Protein AF-A0A1R4GVX4-F1 (afdb_monomer_lite)

Radius of gyration: 13.79 Å; chains: 1; bounding box: 36×28×35 Å

InterPro domains:
  IPR003829 Pirin, N-terminal domain [PF02678] (1-68)
  IPR011051 RmlC-like cupin domain superfamily [SSF51182] (1-98)
  IPR012093 Pirin [PTHR43212] (2-101)
  IPR014710 RmlC-like jelly roll fold [G3DSA:2.60.120.10] (1-107)

Secondary structure (DSSP, 8-state):
-EEEEEEE-S-EEEEEEEESEEEEEETTS-EEEEETTEEEEEE-TT-EEEEEEE--SSS--EEEEEEE--SS-SPPPEEEEEE-GGG--TTS----EESSTTSSSEE--

Structure (mmCIF, N/CA/C/O backbone):
data_AF-A0A1R4GVX4-F1
#
_entry.id   AF-A0A1R4GVX4-F1
#
loop_
_atom_site.group_PDB
_atom_site.id
_atom_site.type_symbol
_atom_site.label_atom_id
_atom_site.label_alt_id
_atom_site.label_comp_id
_atom_site.label_asym_id
_atom_site.label_entity_id
_atom_site.label_seq_id
_atom_site.pdbx_PDB_ins_code
_atom_site.Cartn_x
_atom_site.Cartn_y
_atom_site.Cartn_z
_atom_site.occupancy
_atom_site.B_iso_or_equiv
_atom_site.auth_seq_id
_atom_site.auth_comp_id
_atom_site.auth_asym_id
_atom_site.auth_atom_id
_atom_site.pdbx_PDB_model_num
ATOM 1 N N . MET A 1 1 ? 12.310 11.549 -3.432 1.00 84.12 1 MET A N 1
ATOM 2 C CA . MET A 1 1 ? 11.102 12.388 -3.615 1.00 84.12 1 MET A CA 1
ATOM 3 C C . MET A 1 1 ? 9.876 11.525 -3.365 1.00 84.12 1 MET A C 1
ATOM 5 O O . MET A 1 1 ? 9.947 10.329 -3.633 1.00 84.12 1 MET A O 1
ATOM 9 N N . GLY A 1 2 ? 8.803 12.102 -2.831 1.00 93.69 2 GLY A N 1
ATOM 10 C CA . GLY A 1 2 ? 7.575 11.388 -2.484 1.00 93.69 2 GLY A CA 1
ATOM 11 C C . GLY A 1 2 ? 6.676 12.232 -1.588 1.00 93.69 2 GLY A C 1
ATOM 12 O O . GLY A 1 2 ? 6.882 13.442 -1.465 1.00 93.69 2 GLY A O 1
ATOM 13 N N . PHE A 1 3 ? 5.714 11.582 -0.951 1.00 96.69 3 PHE A N 1
ATOM 14 C CA . PHE A 1 3 ? 4.793 12.171 0.006 1.00 96.69 3 PHE A CA 1
ATOM 15 C C . PHE A 1 3 ? 5.352 11.983 1.419 1.00 96.69 3 PHE A C 1
ATOM 17 O O . PHE A 1 3 ? 5.559 10.861 1.888 1.00 96.69 3 PHE A O 1
ATOM 24 N N . GLY A 1 4 ? 5.640 13.098 2.097 1.00 97.81 4 GLY A N 1
ATOM 25 C CA . GLY A 1 4 ? 6.046 13.087 3.504 1.00 97.81 4 GLY A CA 1
ATOM 26 C C . GLY A 1 4 ? 4.942 12.546 4.416 1.00 97.81 4 GLY A C 1
ATOM 27 O O . GLY A 1 4 ? 3.837 12.261 3.963 1.00 97.81 4 GLY A O 1
ATOM 28 N N . THR A 1 5 ? 5.234 12.410 5.709 1.00 98.12 5 THR A N 1
ATOM 29 C CA . THR A 1 5 ? 4.256 11.886 6.670 1.00 98.12 5 THR A CA 1
ATOM 30 C C . THR A 1 5 ? 3.004 12.762 6.720 1.00 98.12 5 THR A C 1
ATOM 32 O O . THR A 1 5 ? 3.097 13.950 7.022 1.00 98.12 5 THR A O 1
ATOM 35 N N . HIS A 1 6 ? 1.842 12.172 6.442 1.00 98.44 6 HIS A N 1
ATOM 36 C CA . HIS A 1 6 ? 0.547 12.848 6.427 1.00 98.44 6 HIS A CA 1
ATOM 37 C C . HIS A 1 6 ? -0.566 11.931 6.972 1.00 98.44 6 HIS A C 1
ATOM 39 O O . HIS A 1 6 ? -0.453 10.709 6.844 1.00 98.44 6 HIS A O 1
ATOM 45 N N . PRO A 1 7 ? -1.605 12.487 7.627 1.00 98.31 7 PRO A N 1
ATOM 46 C CA . PRO A 1 7 ? -2.645 11.701 8.283 1.00 98.31 7 PRO A CA 1
ATOM 47 C C . PRO A 1 7 ? -3.820 11.358 7.361 1.00 98.31 7 PRO A C 1
ATOM 49 O O . PRO A 1 7 ? -4.178 12.140 6.483 1.00 98.31 7 PRO A O 1
ATOM 52 N N . HIS A 1 8 ? -4.481 10.244 7.669 1.00 98.38 8 HIS A N 1
ATOM 53 C CA . HIS A 1 8 ? -5.770 9.812 7.128 1.00 98.38 8 HIS A CA 1
ATOM 54 C C . HIS A 1 8 ? -6.662 9.268 8.246 1.00 98.38 8 HIS A C 1
ATOM 56 O O . HIS A 1 8 ? -6.177 8.870 9.307 1.00 98.38 8 HIS A O 1
ATOM 62 N N . ARG A 1 9 ? -7.974 9.244 8.009 1.00 98.31 9 ARG A N 1
ATOM 63 C CA . ARG A 1 9 ? -8.997 8.700 8.914 1.00 98.31 9 ARG A CA 1
ATOM 64 C C . ARG A 1 9 ? -10.162 8.188 8.072 1.00 98.31 9 ARG A C 1
ATOM 66 O O . ARG A 1 9 ? -10.503 8.843 7.092 1.00 98.31 9 ARG A O 1
ATOM 73 N N . ASP A 1 10 ? -10.748 7.057 8.464 1.00 98.31 10 ASP A N 1
ATOM 74 C CA . ASP A 1 10 ? -11.942 6.478 7.828 1.00 98.31 10 ASP A CA 1
ATOM 75 C C . ASP A 1 10 ? -11.851 6.419 6.287 1.00 98.31 10 ASP A C 1
ATOM 77 O O . ASP A 1 10 ? -12.770 6.811 5.569 1.00 98.31 10 ASP A O 1
ATOM 81 N N . MET A 1 11 ? -10.706 5.949 5.785 1.00 98.56 11 MET A N 1
ATOM 82 C CA . MET A 1 11 ? -10.393 5.823 4.361 1.00 98.56 11 MET A CA 1
ATOM 83 C C . MET A 1 11 ? -9.625 4.528 4.106 1.00 98.56 11 MET A C 1
ATOM 85 O O . MET A 1 11 ? -8.700 4.205 4.853 1.00 98.56 11 MET A O 1
ATOM 89 N N . GLU A 1 12 ? -9.971 3.820 3.036 1.00 98.62 12 GLU A N 1
ATOM 90 C CA . GLU A 1 12 ? -9.209 2.681 2.527 1.00 98.62 12 GLU A CA 1
ATOM 91 C C . GLU A 1 12 ? -8.286 3.184 1.416 1.00 98.62 12 GLU A C 1
ATOM 93 O O . GLU A 1 12 ? -8.753 3.668 0.381 1.00 98.62 12 GLU A O 1
ATOM 98 N N . ILE A 1 13 ? -6.976 3.108 1.637 1.00 98.50 13 ILE A N 1
ATOM 99 C CA . ILE A 1 13 ? -5.962 3.579 0.690 1.00 98.50 13 ILE A CA 1
ATOM 100 C C . ILE A 1 13 ? -5.297 2.367 0.061 1.00 98.50 13 ILE A C 1
ATOM 102 O O . ILE A 1 13 ? -4.656 1.573 0.747 1.00 98.50 13 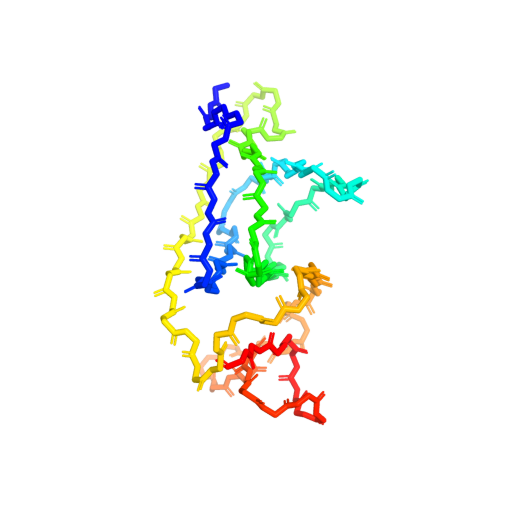ILE A O 1
ATOM 106 N N . ILE A 1 14 ? -5.467 2.236 -1.251 1.00 98.69 14 ILE A N 1
ATOM 107 C CA . ILE A 1 14 ? -4.958 1.125 -2.047 1.00 98.69 14 ILE A CA 1
ATOM 108 C C . ILE A 1 14 ? -3.841 1.633 -2.953 1.00 98.69 14 ILE A C 1
ATOM 110 O O . ILE A 1 14 ? -4.055 2.557 -3.742 1.00 98.69 14 ILE A O 1
ATOM 114 N N . SER A 1 15 ? -2.681 0.988 -2.885 1.00 98.44 15 SER A N 1
ATOM 115 C CA . SER A 1 15 ? -1.518 1.298 -3.716 1.00 98.44 15 SER A CA 1
ATOM 116 C C . SER A 1 15 ? -1.143 0.108 -4.596 1.00 98.44 15 SER A C 1
ATOM 118 O O . SER A 1 15 ? -0.943 -1.003 -4.103 1.00 98.44 15 SER A O 1
ATOM 120 N N . ILE A 1 16 ? -1.028 0.344 -5.907 1.00 97.88 16 ILE A N 1
ATOM 121 C CA . ILE A 1 16 ? -0.640 -0.671 -6.902 1.00 97.88 16 ILE A CA 1
ATOM 122 C C . ILE A 1 16 ? 0.477 -0.108 -7.790 1.00 97.88 16 ILE A C 1
ATOM 124 O O . ILE A 1 16 ? 0.199 0.638 -8.740 1.00 97.88 16 ILE A O 1
ATOM 128 N N . PRO A 1 17 ? 1.751 -0.424 -7.506 1.00 97.25 17 PRO A N 1
ATOM 129 C CA . PRO A 1 17 ? 2.861 -0.062 -8.374 1.00 97.25 17 PRO A CA 1
ATOM 130 C C . PRO A 1 17 ? 2.766 -0.729 -9.746 1.00 97.25 17 PRO A C 1
ATOM 132 O O . PRO A 1 17 ? 2.551 -1.929 -9.873 1.00 97.25 17 PRO A O 1
ATOM 135 N N . THR A 1 18 ? 2.964 0.067 -10.792 1.00 95.75 18 THR A N 1
ATOM 136 C CA . THR A 1 18 ? 3.065 -0.393 -12.185 1.00 95.75 18 THR A CA 1
ATOM 137 C C . THR A 1 18 ? 4.508 -0.367 -12.684 1.00 95.75 18 THR A C 1
ATOM 139 O O . THR A 1 18 ? 4.857 -1.100 -13.607 1.00 95.75 18 THR A O 1
ATOM 142 N N . ALA A 1 19 ? 5.376 0.435 -12.057 1.00 95.88 19 ALA A N 1
ATOM 143 C CA . ALA A 1 19 ? 6.816 0.431 -12.285 1.00 95.88 19 ALA A CA 1
ATOM 144 C C . ALA A 1 19 ? 7.575 0.947 -11.054 1.00 95.88 19 ALA A C 1
ATOM 146 O O . ALA A 1 19 ? 7.089 1.818 -10.331 1.00 95.88 19 ALA A O 1
ATOM 147 N N . GLY A 1 20 ? 8.802 0.464 -10.854 1.00 94.94 20 GLY A N 1
ATOM 148 C CA . GLY A 1 20 ? 9.632 0.855 -9.716 1.00 94.94 20 GLY A CA 1
ATOM 149 C C . GLY A 1 20 ? 9.142 0.258 -8.393 1.00 94.94 20 GLY A C 1
ATOM 150 O O . GLY A 1 20 ? 8.573 -0.830 -8.363 1.00 94.94 20 GLY A O 1
ATOM 151 N N . LYS A 1 21 ? 9.428 0.962 -7.297 1.00 97.44 21 LYS A N 1
ATOM 152 C CA . LYS A 1 21 ? 9.232 0.521 -5.912 1.00 97.44 21 LYS A CA 1
ATOM 153 C C . LYS A 1 21 ? 8.676 1.680 -5.098 1.00 97.44 21 LYS A C 1
ATOM 155 O O . LYS A 1 21 ? 9.236 2.778 -5.159 1.00 97.44 21 LYS A O 1
ATOM 160 N N . LEU A 1 22 ? 7.614 1.440 -4.341 1.00 98.38 22 LEU A N 1
ATOM 161 C CA . LEU A 1 22 ? 7.023 2.416 -3.431 1.00 98.38 22 LEU A CA 1
ATOM 162 C C . LEU A 1 22 ? 7.404 2.045 -1.998 1.00 98.38 22 LEU A C 1
ATOM 164 O O . LEU A 1 22 ? 7.071 0.962 -1.533 1.00 98.38 22 LEU A O 1
ATOM 168 N N . ALA A 1 23 ? 8.129 2.918 -1.308 1.00 98.19 23 ALA A N 1
ATOM 169 C CA . ALA A 1 23 ? 8.456 2.734 0.097 1.00 98.19 23 ALA A CA 1
ATOM 170 C C . ALA A 1 23 ? 7.347 3.324 0.969 1.00 98.19 23 ALA A C 1
ATOM 172 O O . ALA A 1 23 ? 7.067 4.516 0.868 1.00 98.19 23 ALA A O 1
ATOM 173 N N . HIS A 1 24 ? 6.766 2.500 1.834 1.00 98.25 24 HIS A N 1
ATOM 174 C CA . HIS A 1 24 ? 5.735 2.873 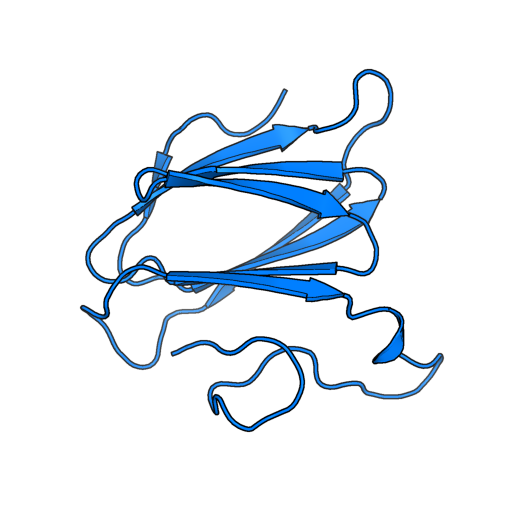2.798 1.00 98.25 24 HIS A CA 1
ATOM 175 C C . HIS A 1 24 ? 6.300 2.871 4.215 1.00 98.25 24 HIS A C 1
ATOM 177 O O . HIS A 1 24 ? 7.103 2.004 4.576 1.00 98.25 24 HIS A O 1
ATOM 183 N N . LYS A 1 25 ? 5.849 3.816 5.038 1.00 98.12 25 LYS A N 1
ATOM 184 C CA . LYS A 1 25 ? 6.049 3.802 6.489 1.00 98.12 25 LYS A CA 1
ATOM 185 C C . LYS A 1 25 ? 4.871 4.467 7.182 1.00 98.12 25 LYS A C 1
ATOM 187 O O . LYS A 1 25 ? 4.483 5.560 6.783 1.00 98.12 25 LYS A O 1
ATOM 192 N N . ASP A 1 26 ? 4.384 3.883 8.269 1.00 97.69 26 ASP A N 1
ATOM 193 C CA . ASP A 1 26 ? 3.281 4.444 9.048 1.00 97.69 26 ASP A CA 1
ATOM 194 C C . ASP A 1 26 ? 3.549 4.545 10.558 1.00 97.69 26 ASP A C 1
ATOM 196 O O . ASP A 1 26 ? 4.595 4.147 11.079 1.00 97.69 26 ASP A O 1
ATOM 200 N N . THR A 1 27 ? 2.598 5.161 11.263 1.00 96.50 27 THR A N 1
ATOM 201 C CA . THR A 1 27 ? 2.653 5.406 12.708 1.00 96.50 27 THR A CA 1
ATOM 202 C C . THR A 1 27 ? 2.323 4.194 13.571 1.00 96.50 27 THR A C 1
ATOM 204 O O . THR A 1 27 ? 2.576 4.256 14.771 1.00 96.50 27 THR A O 1
ATOM 207 N N . ILE A 1 28 ? 1.781 3.108 13.005 1.00 94.75 28 ILE A N 1
ATOM 208 C CA . ILE A 1 28 ? 1.534 1.861 13.755 1.00 94.75 28 ILE A CA 1
ATOM 209 C C . ILE A 1 28 ? 2.743 0.913 13.713 1.00 94.75 28 ILE A C 1
ATOM 211 O O . ILE A 1 28 ? 2.710 -0.165 14.299 1.00 94.75 28 ILE A O 1
ATOM 215 N N . GLY A 1 29 ? 3.836 1.343 13.074 1.00 94.75 29 GLY A N 1
ATOM 216 C CA . GLY A 1 29 ? 5.117 0.642 13.054 1.00 94.75 29 GLY A CA 1
ATOM 217 C C . GLY A 1 29 ? 5.353 -0.182 11.791 1.00 94.75 29 GLY A C 1
ATOM 218 O O . GLY A 1 29 ? 6.402 -0.820 11.686 1.00 94.75 29 GLY A O 1
ATOM 219 N N . THR A 1 30 ? 4.439 -0.150 10.820 1.00 96.19 30 THR A N 1
ATOM 220 C CA . THR A 1 30 ? 4.640 -0.844 9.550 1.00 96.19 30 THR A CA 1
ATOM 221 C C . THR A 1 30 ? 5.571 -0.035 8.662 1.00 96.19 30 THR A C 1
ATOM 223 O O . THR A 1 30 ? 5.467 1.186 8.529 1.00 96.19 30 THR A O 1
ATOM 226 N N . SER A 1 31 ? 6.496 -0.733 8.017 1.00 95.94 31 SER A N 1
ATOM 227 C CA . SER A 1 31 ? 7.278 -0.185 6.918 1.00 95.94 31 SER A CA 1
ATOM 228 C C . SER A 1 31 ? 7.577 -1.287 5.922 1.00 95.94 31 SER A C 1
ATOM 230 O O . SER A 1 31 ? 7.750 -2.443 6.306 1.00 95.94 31 SER A O 1
ATOM 232 N N . GLY A 1 32 ? 7.609 -0.938 4.644 1.00 94.75 32 GLY A N 1
ATOM 233 C CA . GLY A 1 32 ? 7.739 -1.924 3.588 1.00 94.75 32 GLY A CA 1
ATOM 234 C C . GLY A 1 32 ? 8.040 -1.292 2.246 1.00 94.75 32 GLY A C 1
ATOM 235 O O . GLY A 1 32 ? 7.913 -0.083 2.058 1.00 94.75 32 GLY A O 1
ATOM 236 N N . ILE A 1 33 ? 8.455 -2.137 1.312 1.00 98.00 33 ILE A N 1
ATOM 237 C CA . ILE A 1 33 ? 8.561 -1.787 -0.096 1.00 98.00 33 ILE A CA 1
ATOM 238 C C . ILE A 1 33 ? 7.456 -2.535 -0.828 1.00 98.00 33 ILE A C 1
ATOM 240 O O . ILE A 1 33 ? 7.337 -3.746 -0.666 1.00 98.00 33 ILE A O 1
ATOM 244 N N . ILE A 1 34 ? 6.674 -1.808 -1.616 1.00 97.88 34 ILE A N 1
ATOM 245 C CA . ILE A 1 34 ? 5.631 -2.342 -2.485 1.00 97.88 34 ILE A CA 1
ATOM 246 C C . ILE A 1 34 ? 6.194 -2.316 -3.905 1.00 97.88 34 ILE A C 1
ATOM 248 O O . ILE A 1 34 ? 6.584 -1.255 -4.412 1.00 97.88 34 ILE A O 1
ATOM 252 N N . GLU A 1 35 ? 6.289 -3.482 -4.530 1.00 96.75 35 GLU A N 1
ATOM 253 C CA . GLU A 1 35 ? 6.869 -3.643 -5.865 1.00 96.75 35 GLU A CA 1
ATOM 254 C C . GLU A 1 35 ? 5.794 -3.839 -6.944 1.00 96.75 35 GLU A C 1
ATOM 256 O O . GLU A 1 35 ? 4.614 -4.051 -6.664 1.00 96.75 35 GLU A O 1
ATOM 261 N N . SER A 1 36 ? 6.191 -3.736 -8.216 1.00 95.38 36 SER A N 1
ATOM 262 C CA . SER A 1 36 ? 5.281 -4.047 -9.325 1.00 95.38 36 SER A CA 1
ATOM 263 C C . SER A 1 36 ? 4.844 -5.513 -9.265 1.00 95.38 36 SER A C 1
ATOM 265 O O . SER A 1 36 ? 5.666 -6.403 -9.044 1.00 95.38 36 SER A O 1
ATOM 267 N N . GLY A 1 37 ? 3.548 -5.762 -9.459 1.00 95.56 37 GLY A N 1
ATOM 268 C CA . GLY A 1 37 ? 2.940 -7.078 -9.239 1.00 95.56 37 GLY A CA 1
ATOM 269 C C . GLY A 1 37 ? 2.473 -7.315 -7.801 1.00 95.56 37 GLY A C 1
ATOM 270 O O . GLY A 1 37 ? 2.035 -8.422 -7.485 1.00 95.56 37 GLY A O 1
ATOM 271 N N . GLU A 1 38 ? 2.526 -6.293 -6.946 1.00 97.75 38 GLU A N 1
ATOM 272 C CA . GLU A 1 38 ? 1.966 -6.302 -5.597 1.00 97.75 38 GLU A CA 1
ATOM 273 C C . GLU A 1 38 ? 0.816 -5.300 -5.453 1.00 97.75 38 GLU A C 1
ATOM 275 O O . GLU A 1 38 ? 0.694 -4.330 -6.204 1.00 97.75 38 GLU A O 1
ATOM 280 N N . ILE A 1 39 ? -0.028 -5.552 -4.458 1.00 98.12 39 ILE A N 1
ATOM 281 C CA . ILE A 1 39 ? -1.043 -4.629 -3.960 1.00 98.12 39 ILE A CA 1
ATOM 282 C C . ILE A 1 39 ? -0.781 -4.367 -2.485 1.00 98.12 39 ILE A C 1
ATOM 284 O O . ILE A 1 39 ? -0.402 -5.272 -1.736 1.00 98.12 39 ILE A O 1
ATOM 288 N N . GLN A 1 40 ? -1.031 -3.135 -2.068 1.00 98.19 40 GLN A N 1
ATOM 289 C CA . GLN A 1 40 ? -1.056 -2.740 -0.673 1.00 98.19 40 GLN A CA 1
ATOM 290 C C . GLN A 1 40 ? -2.386 -2.063 -0.354 1.00 98.19 40 GLN A C 1
ATOM 292 O O . GLN A 1 40 ? -2.899 -1.290 -1.160 1.00 98.19 40 GLN A O 1
ATOM 297 N N . VAL A 1 41 ? -2.929 -2.361 0.824 1.00 98.12 41 VAL A N 1
ATOM 298 C CA . VAL A 1 41 ? -4.089 -1.694 1.416 1.00 98.12 41 VAL A CA 1
ATOM 299 C C . VAL A 1 41 ? -3.725 -1.193 2.803 1.00 98.12 41 VAL A C 1
ATOM 301 O O . VAL A 1 41 ? -3.102 -1.905 3.594 1.00 98.12 41 VAL A O 1
ATOM 304 N N . MET A 1 42 ? -4.131 0.036 3.097 1.00 98.12 42 MET A N 1
ATOM 305 C CA . MET A 1 42 ? -4.12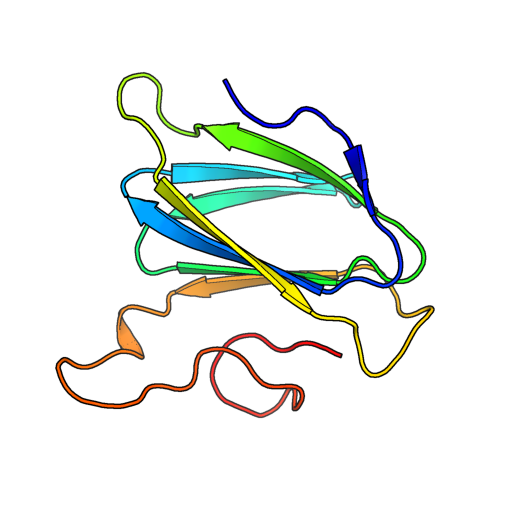5 0.617 4.431 1.00 98.12 42 MET A CA 1
ATOM 306 C C . MET A 1 42 ? -5.542 1.082 4.759 1.00 98.12 42 MET A C 1
ATOM 308 O O . MET A 1 42 ? -6.046 2.011 4.129 1.00 98.12 42 MET A O 1
ATOM 312 N N . SER A 1 43 ? -6.167 0.466 5.761 1.00 98.25 43 SER A N 1
ATOM 313 C CA . SER A 1 43 ? -7.402 0.990 6.349 1.00 98.25 43 SER A CA 1
ATOM 314 C C . SER A 1 43 ? -7.020 2.015 7.400 1.00 98.25 43 SER A C 1
ATOM 316 O O . SER A 1 43 ? -6.390 1.671 8.401 1.00 98.25 43 SER A O 1
ATOM 318 N N . ALA A 1 44 ? -7.388 3.275 7.186 1.00 98.44 44 ALA A N 1
ATOM 319 C CA . ALA A 1 44 ? -7.013 4.351 8.093 1.00 98.44 44 ALA A CA 1
ATOM 320 C C . ALA A 1 44 ? -7.777 4.312 9.422 1.00 98.44 44 ALA A C 1
ATOM 322 O O . ALA A 1 44 ? -7.239 4.750 10.437 1.00 98.44 44 ALA A O 1
ATOM 323 N N . GLY A 1 45 ? -9.011 3.794 9.420 1.00 98.31 45 GLY A N 1
ATOM 324 C CA . GLY A 1 45 ? -9.801 3.573 10.630 1.00 98.31 45 GLY A CA 1
ATOM 325 C C . GLY A 1 45 ? -9.875 4.795 11.552 1.00 98.31 45 GLY A C 1
ATOM 326 O O . GLY A 1 45 ? -10.064 5.925 11.093 1.00 98.31 45 GLY A O 1
ATOM 327 N N . THR A 1 46 ? -9.653 4.580 12.851 1.00 98.19 46 THR A N 1
ATOM 328 C CA . THR A 1 46 ? -9.606 5.636 13.883 1.00 98.19 46 THR A CA 1
ATOM 329 C C . THR A 1 46 ? -8.510 6.690 13.672 1.00 98.19 46 THR A C 1
ATOM 331 O O . THR A 1 46 ? -8.554 7.745 14.316 1.00 98.19 46 THR A O 1
ATOM 334 N N . GLY A 1 47 ? -7.570 6.454 12.756 1.00 98.06 47 GLY A N 1
ATOM 335 C CA . GLY A 1 47 ? -6.564 7.403 12.303 1.00 98.06 47 GLY A CA 1
ATOM 336 C C . GLY A 1 47 ? -5.181 6.769 12.169 1.00 98.06 47 GLY A C 1
ATOM 337 O O . GLY A 1 47 ? -4.711 6.079 13.070 1.00 98.06 47 GLY A O 1
ATOM 338 N N . ILE A 1 48 ? -4.491 7.073 11.073 1.00 98.00 48 ILE A N 1
ATOM 339 C CA . ILE A 1 48 ? -3.103 6.666 10.827 1.00 98.00 48 ILE A CA 1
ATOM 340 C C . ILE A 1 48 ? -2.378 7.775 10.070 1.00 98.00 48 ILE A C 1
ATOM 342 O O . ILE A 1 48 ? -2.987 8.460 9.250 1.00 98.00 48 ILE A O 1
ATOM 346 N N . ALA A 1 49 ? -1.087 7.975 10.331 1.00 98.31 49 ALA A N 1
ATOM 347 C CA . ALA A 1 49 ? -0.256 8.807 9.471 1.00 98.31 49 ALA A CA 1
ATOM 348 C C . ALA A 1 49 ? 0.807 7.962 8.784 1.00 98.31 49 ALA A C 1
ATOM 350 O O . ALA A 1 49 ? 1.361 7.038 9.380 1.00 98.31 49 ALA A O 1
ATOM 351 N N . HIS A 1 50 ? 1.090 8.291 7.528 1.00 98.50 50 HIS A N 1
ATOM 352 C CA . HIS A 1 50 ? 2.007 7.518 6.701 1.00 98.50 50 HIS A CA 1
ATOM 353 C C . HIS A 1 50 ? 2.788 8.383 5.722 1.00 98.50 50 HIS A C 1
ATOM 355 O O . HIS A 1 50 ? 2.414 9.525 5.452 1.00 98.50 50 HIS A O 1
ATOM 361 N N . SER A 1 51 ? 3.903 7.856 5.233 1.00 98.25 51 SER A N 1
ATOM 362 C CA . SER A 1 51 ? 4.699 8.438 4.159 1.00 98.25 51 SER A CA 1
ATOM 363 C C . SER A 1 51 ? 4.925 7.423 3.050 1.00 98.25 51 SER A C 1
ATOM 365 O O . SER A 1 51 ? 5.089 6.228 3.293 1.00 98.25 51 SER A O 1
ATOM 367 N N . GLU A 1 52 ? 4.982 7.936 1.826 1.00 98.19 52 GLU A N 1
ATOM 368 C CA . GLU A 1 52 ? 5.104 7.148 0.606 1.00 98.19 52 GLU A CA 1
ATOM 369 C C . GLU A 1 52 ? 6.212 7.760 -0.243 1.00 98.19 52 GLU A C 1
ATOM 371 O O . GLU A 1 52 ? 6.082 8.850 -0.803 1.00 98.19 52 GLU A O 1
ATOM 376 N N . MET A 1 53 ? 7.348 7.082 -0.313 1.00 98.19 53 MET A N 1
ATOM 377 C CA . MET A 1 53 ? 8.547 7.587 -0.971 1.00 98.19 53 MET A CA 1
ATOM 378 C C . MET A 1 53 ? 8.908 6.727 -2.172 1.00 98.19 53 MET A C 1
ATOM 380 O O . MET A 1 53 ? 8.629 5.530 -2.202 1.00 98.19 53 MET A O 1
ATOM 384 N N . ASN A 1 54 ? 9.591 7.307 -3.160 1.00 97.81 54 ASN A N 1
ATOM 385 C CA . ASN A 1 54 ? 10.248 6.476 -4.164 1.00 97.81 54 ASN A CA 1
ATOM 386 C C . ASN A 1 54 ? 11.293 5.581 -3.474 1.00 97.81 54 ASN A C 1
ATOM 388 O O . ASN A 1 54 ? 12.225 6.091 -2.852 1.00 97.81 54 ASN A O 1
ATOM 392 N N . GLY A 1 55 ? 11.116 4.263 -3.584 1.00 96.75 55 GLY A N 1
ATOM 393 C CA . GLY A 1 55 ? 11.996 3.254 -2.998 1.00 96.75 55 GLY A CA 1
ATOM 394 C C . GLY A 1 55 ? 13.225 2.920 -3.847 1.00 96.75 55 GLY A C 1
ATOM 395 O O . GLY A 1 55 ? 14.051 2.122 -3.415 1.00 96.75 55 GLY A O 1
ATOM 396 N N . ASN A 1 56 ? 13.364 3.498 -5.046 1.00 95.50 56 ASN A N 1
ATOM 397 C CA . ASN A 1 56 ? 14.573 3.368 -5.866 1.00 95.50 56 ASN A CA 1
ATOM 398 C C . ASN A 1 56 ? 15.424 4.638 -5.795 1.00 95.50 56 ASN A C 1
ATOM 400 O O . ASN A 1 56 ? 14.891 5.746 -5.722 1.00 95.50 56 ASN A O 1
ATOM 404 N N . ALA A 1 57 ? 16.742 4.466 -5.911 1.00 92.69 57 ALA A N 1
ATOM 405 C CA . ALA A 1 57 ? 17.682 5.577 -6.046 1.00 92.69 57 ALA A CA 1
ATOM 406 C C . ALA A 1 57 ? 17.563 6.263 -7.419 1.00 92.69 57 ALA A C 1
ATOM 408 O O . ALA A 1 57 ? 17.491 7.488 -7.487 1.00 92.69 57 ALA A O 1
ATOM 409 N N . ASP A 1 58 ? 17.463 5.467 -8.490 1.00 93.19 58 ASP A N 1
ATOM 410 C CA . ASP A 1 58 ? 17.716 5.962 -9.853 1.00 93.19 58 ASP A CA 1
ATOM 411 C C . ASP A 1 58 ? 16.515 5.843 -10.804 1.00 93.19 58 ASP A C 1
ATOM 413 O O . ASP A 1 58 ? 16.528 6.395 -11.903 1.00 93.19 58 ASP A O 1
ATOM 417 N N . VAL A 1 59 ? 15.457 5.128 -10.403 1.00 94.56 59 VAL A N 1
ATOM 418 C CA . VAL A 1 59 ? 14.289 4.860 -11.259 1.00 94.56 59 VAL A CA 1
ATOM 419 C C . VAL A 1 59 ? 13.028 5.475 -10.648 1.00 94.56 59 VAL A C 1
ATOM 421 O O . VAL A 1 59 ? 12.758 5.261 -9.466 1.00 94.56 59 VAL A O 1
ATOM 424 N N . PRO A 1 60 ? 12.213 6.228 -11.410 1.00 95.94 60 PRO A N 1
ATOM 425 C CA . PRO A 1 60 ? 10.933 6.725 -10.916 1.00 95.94 60 PRO A CA 1
ATOM 426 C C . PRO A 1 60 ? 9.956 5.591 -10.588 1.00 95.94 60 PRO A C 1
ATOM 428 O O . PRO A 1 60 ? 9.795 4.655 -11.373 1.00 95.94 60 PRO A O 1
ATOM 431 N N . VAL A 1 61 ? 9.246 5.715 -9.467 1.00 97.06 61 VAL A N 1
ATOM 432 C CA . VAL A 1 61 ? 8.067 4.887 -9.188 1.00 97.06 61 VAL A CA 1
ATOM 433 C C . VAL A 1 61 ? 6.859 5.404 -9.976 1.00 97.06 61 VAL A C 1
ATOM 435 O O . VAL A 1 61 ? 6.658 6.612 -10.105 1.00 97.06 61 VAL A O 1
ATOM 438 N N . LYS A 1 62 ? 6.049 4.486 -10.503 1.00 97.62 62 LYS A N 1
ATOM 439 C CA . LYS A 1 62 ? 4.724 4.751 -11.077 1.00 97.62 62 LYS A CA 1
ATOM 440 C C . LYS A 1 62 ? 3.741 3.800 -10.422 1.00 97.62 62 LYS A C 1
ATOM 442 O O . LYS A 1 62 ? 4.023 2.609 -10.325 1.00 97.62 62 LYS A O 1
ATOM 447 N N . PHE A 1 63 ? 2.607 4.309 -9.972 1.00 97.69 63 PHE A N 1
ATOM 448 C CA . PHE A 1 63 ? 1.633 3.516 -9.236 1.00 97.69 63 PHE A CA 1
ATOM 449 C C . PHE A 1 63 ? 0.247 4.146 -9.327 1.00 97.69 63 PHE A C 1
ATOM 451 O O . PHE A 1 63 ? 0.118 5.339 -9.605 1.00 97.69 63 PHE A O 1
ATOM 458 N N . PHE A 1 64 ? -0.777 3.333 -9.100 1.00 98.06 64 PHE A N 1
ATOM 459 C CA . PHE A 1 64 ? -2.116 3.819 -8.801 1.00 98.06 64 PHE A CA 1
ATOM 460 C C . PHE A 1 64 ? -2.250 4.005 -7.297 1.00 98.06 64 PHE A C 1
ATOM 462 O O . PHE A 1 64 ? -1.868 3.113 -6.541 1.00 98.06 64 PHE A O 1
ATOM 469 N N . GLN A 1 65 ? -2.820 5.138 -6.893 1.00 98.12 65 GLN A N 1
ATOM 470 C CA . GLN A 1 65 ? -3.320 5.355 -5.544 1.00 98.12 65 GLN A CA 1
ATOM 471 C C . GLN A 1 65 ? -4.834 5.531 -5.643 1.00 98.12 65 GLN A C 1
ATOM 473 O O . GLN A 1 65 ? -5.314 6.427 -6.338 1.00 98.12 65 GLN A O 1
ATOM 478 N N . ILE A 1 66 ? -5.578 4.627 -5.014 1.00 98.56 66 ILE A N 1
ATOM 479 C CA . ILE A 1 66 ? -7.036 4.543 -5.108 1.00 98.56 66 ILE A CA 1
ATOM 480 C C . ILE A 1 66 ? -7.589 4.668 -3.698 1.00 98.56 66 ILE A C 1
ATOM 482 O O . ILE A 1 66 ? -7.140 3.974 -2.788 1.00 98.56 66 ILE A O 1
ATOM 486 N N . TRP A 1 67 ? -8.538 5.578 -3.516 1.00 98.38 67 TRP A N 1
ATOM 487 C CA . TRP A 1 67 ? -9.170 5.834 -2.229 1.00 98.38 67 TRP A CA 1
ATOM 488 C C . TRP A 1 67 ? -10.615 5.364 -2.280 1.00 98.38 67 TRP A C 1
ATOM 490 O O . TRP A 1 67 ? -11.360 5.732 -3.193 1.00 98.38 67 TRP A O 1
ATOM 500 N N . VAL A 1 68 ? -11.002 4.552 -1.303 1.00 98.38 68 VAL A N 1
ATOM 501 C CA . VAL A 1 68 ? -12.356 4.017 -1.182 1.00 98.38 68 VAL A CA 1
ATOM 502 C C . VAL A 1 68 ? -12.909 4.401 0.185 1.00 98.38 68 VAL A C 1
ATOM 504 O O . VAL A 1 68 ? -12.269 4.185 1.213 1.00 98.38 68 VAL A O 1
ATOM 507 N N . MET A 1 69 ? -14.107 4.989 0.196 1.00 98.12 69 MET A N 1
ATOM 508 C CA . MET A 1 69 ? -14.829 5.233 1.444 1.00 98.12 69 MET A CA 1
ATOM 509 C C . MET A 1 69 ? -15.260 3.885 2.032 1.00 98.12 69 MET A C 1
ATOM 511 O O . MET A 1 69 ? -15.961 3.148 1.331 1.00 98.12 69 MET A O 1
ATOM 515 N N . PRO A 1 70 ? -14.875 3.557 3.278 1.00 97.62 70 PRO A N 1
ATOM 516 C CA . PRO A 1 70 ? -15.193 2.263 3.848 1.00 97.62 70 PRO A CA 1
ATOM 517 C C . PRO A 1 70 ? -16.683 2.144 4.170 1.00 97.62 70 PRO A C 1
ATOM 519 O O . PRO A 1 70 ? -17.335 3.127 4.537 1.00 97.62 70 PRO A O 1
ATOM 522 N N . ASN A 1 71 ? -17.222 0.926 4.121 1.00 97.19 71 ASN A N 1
ATOM 523 C CA . ASN A 1 71 ? -18.591 0.656 4.576 1.00 97.19 71 ASN A CA 1
ATOM 524 C C . ASN A 1 71 ? -18.736 0.708 6.109 1.00 97.19 71 ASN A C 1
ATOM 526 O O . ASN A 1 71 ? -19.855 0.718 6.629 1.00 97.19 71 ASN A O 1
ATOM 530 N N . LYS A 1 72 ? -17.611 0.751 6.832 1.00 97.62 72 LYS A N 1
ATOM 531 C CA . LYS A 1 72 ? -17.543 0.804 8.288 1.00 97.62 72 LYS A CA 1
ATOM 532 C C . LYS A 1 72 ? -16.460 1.782 8.734 1.00 97.62 72 LYS A C 1
ATOM 534 O O . LYS A 1 72 ? -15.293 1.634 8.394 1.00 97.62 72 LYS A O 1
ATOM 539 N N . GLN A 1 73 ? -16.857 2.752 9.548 1.00 98.00 73 GLN A N 1
ATOM 540 C CA . GLN A 1 73 ? -15.965 3.755 10.134 1.00 98.00 73 GLN A CA 1
ATOM 541 C C . GLN A 1 73 ? -15.533 3.366 11.553 1.00 98.00 73 GLN A C 1
ATOM 543 O O . GLN A 1 73 ? -16.146 2.504 12.190 1.00 98.00 73 GLN A O 1
ATOM 548 N N . GLY A 1 74 ? -14.483 4.016 12.056 1.00 98.06 74 GLY A N 1
ATOM 549 C CA . GLY A 1 74 ? -13.973 3.832 13.415 1.00 98.06 74 GLY A CA 1
ATOM 550 C C . GLY A 1 74 ? -13.373 2.448 13.670 1.00 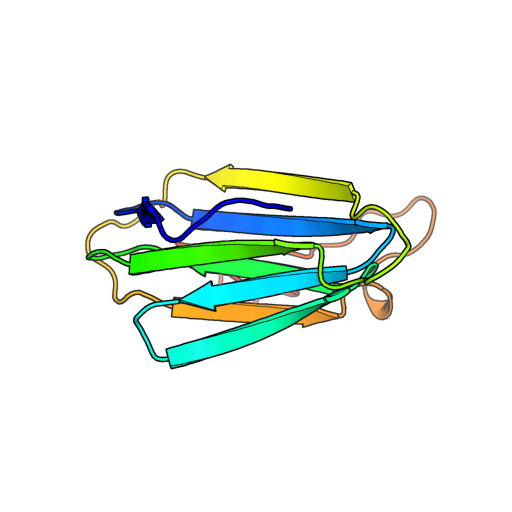98.06 74 GLY A C 1
ATOM 551 O O . GLY A 1 74 ? -13.325 2.005 14.815 1.00 98.06 74 GLY A O 1
ATOM 552 N N . VAL A 1 75 ? -12.960 1.748 12.613 1.00 97.69 75 VAL A N 1
ATOM 553 C CA . VAL A 1 75 ? -12.256 0.463 12.707 1.00 97.69 75 VAL A CA 1
ATOM 554 C C . VAL A 1 75 ? -10.814 0.659 13.175 1.00 97.69 75 VAL A C 1
ATOM 556 O O . VAL A 1 75 ? -10.267 1.759 13.086 1.00 97.69 75 VAL A O 1
ATOM 559 N N . GLU A 1 76 ? -10.186 -0.404 13.668 1.00 98.00 76 GLU A N 1
ATOM 560 C CA . GLU A 1 76 ? -8.758 -0.376 13.991 1.00 98.00 76 GLU A CA 1
ATOM 561 C C . GLU A 1 76 ? -7.930 -0.153 12.713 1.00 98.00 76 GLU A C 1
ATOM 563 O O . GLU A 1 76 ? -8.183 -0.830 11.708 1.00 98.00 76 GLU A O 1
ATOM 568 N N . PRO A 1 77 ? -6.953 0.775 12.715 1.00 98.31 77 PRO A N 1
ATOM 569 C CA . PRO A 1 77 ? -6.070 0.963 11.578 1.00 98.31 77 PRO A CA 1
ATOM 570 C C . PRO A 1 77 ? -5.315 -0.326 11.261 1.00 98.31 77 PRO A C 1
ATOM 572 O O . PRO A 1 77 ? -4.797 -0.995 12.158 1.00 98.3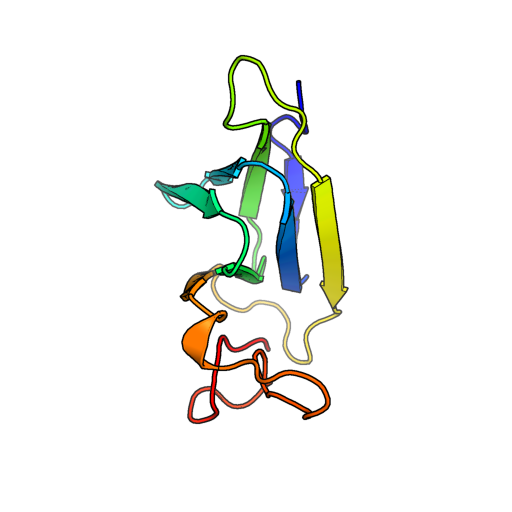1 77 PRO A O 1
ATOM 575 N N . ARG A 1 78 ? -5.220 -0.672 9.978 1.00 96.69 78 ARG A N 1
ATOM 576 C CA . ARG A 1 78 ? -4.525 -1.890 9.550 1.00 96.69 78 ARG A CA 1
ATOM 577 C C . ARG A 1 78 ? -3.816 -1.718 8.221 1.00 96.69 78 ARG A C 1
ATOM 579 O O . ARG A 1 78 ? -4.158 -0.855 7.416 1.00 96.69 78 ARG A O 1
ATOM 586 N N . TYR A 1 79 ? -2.869 -2.616 7.991 1.00 97.62 79 TYR A N 1
ATOM 587 C CA . TYR A 1 79 ? -2.086 -2.721 6.772 1.00 97.62 79 TYR A CA 1
ATOM 588 C C . TYR A 1 79 ? -2.132 -4.154 6.243 1.00 97.62 79 TYR A C 1
ATOM 590 O O . TYR A 1 79 ? -2.056 -5.111 7.016 1.00 97.62 79 TYR A O 1
ATOM 598 N N . GLN A 1 80 ? -2.206 -4.307 4.925 1.00 96.75 80 GLN A N 1
ATOM 599 C CA . GLN A 1 80 ? -2.032 -5.586 4.250 1.00 96.75 80 GLN A CA 1
ATOM 600 C C . GLN A 1 80 ? -1.299 -5.380 2.922 1.00 96.75 80 GLN A C 1
ATOM 602 O O . GLN A 1 80 ? -1.557 -4.414 2.209 1.00 96.75 80 GLN A O 1
ATOM 607 N N . GLN A 1 81 ? -0.409 -6.307 2.575 1.00 97.25 81 GLN A N 1
ATOM 608 C CA . GLN A 1 81 ? 0.303 -6.329 1.298 1.00 97.25 81 GLN A CA 1
ATOM 609 C C . GLN A 1 81 ? 0.346 -7.758 0.765 1.00 97.25 81 GLN A C 1
ATOM 611 O O . GLN A 1 81 ? 0.539 -8.700 1.535 1.00 97.25 81 GLN A O 1
ATOM 616 N N . LEU A 1 82 ? 0.163 -7.920 -0.544 1.00 96.56 82 LEU A N 1
ATOM 617 C CA . LEU A 1 82 ? 0.147 -9.225 -1.199 1.00 96.56 82 LEU A CA 1
ATOM 618 C C . LEU A 1 82 ? 0.748 -9.147 -2.606 1.00 96.56 82 LEU A C 1
ATOM 620 O O . LEU A 1 82 ? 0.582 -8.150 -3.309 1.00 96.56 82 LEU A O 1
ATOM 624 N N . LYS A 1 83 ? 1.385 -10.236 -3.046 1.00 96.19 83 LYS A N 1
ATOM 625 C CA . LYS A 1 83 ? 1.725 -10.454 -4.457 1.00 96.19 83 LYS A CA 1
ATOM 626 C C . LYS A 1 83 ? 0.481 -10.871 -5.233 1.00 96.19 83 LYS A C 1
ATOM 628 O O . LYS A 1 83 ? -0.142 -11.874 -4.907 1.00 96.19 83 LYS A O 1
ATOM 633 N N . ILE A 1 84 ? 0.155 -10.118 -6.276 1.00 94.75 84 ILE A N 1
ATOM 634 C CA . ILE A 1 84 ? -1.004 -10.357 -7.147 1.00 94.75 84 ILE A CA 1
ATOM 635 C C . ILE A 1 84 ? -0.605 -10.836 -8.542 1.00 94.75 84 ILE A C 1
ATOM 637 O O . ILE A 1 84 ? -1.472 -11.230 -9.313 1.00 94.75 84 ILE A O 1
ATOM 641 N N . ALA A 1 85 ? 0.690 -10.836 -8.875 1.00 91.50 85 ALA A N 1
ATOM 642 C CA . ALA A 1 85 ? 1.177 -11.285 -10.179 1.00 91.50 85 ALA A CA 1
ATOM 643 C C . ALA A 1 85 ? 0.689 -12.703 -10.536 1.00 91.50 85 ALA A C 1
ATOM 645 O O . ALA A 1 85 ? 0.248 -12.927 -11.658 1.00 91.50 85 ALA A O 1
ATOM 646 N N . ASP A 1 86 ? 0.673 -13.622 -9.565 1.00 87.94 86 ASP A N 1
ATOM 647 C CA . ASP A 1 86 ? 0.220 -15.007 -9.770 1.00 87.94 86 ASP A CA 1
ATOM 648 C C . ASP A 1 86 ? -1.315 -15.138 -9.855 1.00 87.94 86 ASP A C 1
ATOM 650 O O . ASP A 1 86 ? -1.840 -16.169 -10.275 1.00 87.94 86 ASP A O 1
ATOM 654 N N . MET A 1 87 ? -2.048 -14.089 -9.467 1.00 89.94 87 MET A N 1
ATOM 655 C CA . MET A 1 87 ? -3.513 -14.032 -9.490 1.00 89.94 87 MET A CA 1
ATOM 656 C C . MET A 1 87 ? -4.061 -13.446 -10.798 1.00 89.94 87 MET A C 1
ATOM 658 O O . MET A 1 87 ? -5.259 -13.544 -11.064 1.00 89.94 87 MET A O 1
ATOM 662 N N . LEU A 1 88 ? -3.205 -12.814 -11.606 1.00 91.19 88 LEU A N 1
ATOM 663 C CA . LEU A 1 88 ? -3.594 -12.081 -12.804 1.00 91.19 88 LEU A CA 1
ATOM 664 C C . LEU A 1 88 ? -3.125 -12.812 -14.061 1.00 91.19 88 LEU A C 1
ATOM 666 O O . LEU A 1 88 ? -1.932 -13.010 -14.282 1.00 91.19 88 LEU A O 1
ATOM 670 N N . LYS A 1 89 ? -4.078 -13.171 -14.924 1.00 92.69 89 LYS A N 1
ATOM 671 C CA . LYS A 1 89 ? -3.804 -13.783 -16.227 1.00 92.69 89 LYS A CA 1
ATOM 672 C C . LYS A 1 89 ? -4.135 -12.809 -17.358 1.00 92.69 89 LYS A C 1
ATOM 674 O O . LYS A 1 89 ? -5.116 -12.069 -17.255 1.00 92.69 89 LYS A O 1
ATOM 679 N N . PRO A 1 90 ? -3.350 -12.794 -18.451 1.00 93.50 90 PRO A N 1
ATOM 680 C CA . PRO A 1 90 ? -3.656 -11.959 -19.604 1.00 93.50 90 PRO A CA 1
ATOM 681 C C . PRO A 1 90 ? -5.067 -12.223 -20.141 1.00 93.50 90 PRO A C 1
ATOM 683 O O . PRO A 1 90 ? -5.428 -13.368 -20.391 1.00 93.50 90 PRO A O 1
ATOM 686 N N . ASN A 1 91 ? -5.826 -11.149 -20.374 1.00 95.19 91 ASN A N 1
ATOM 687 C CA . ASN A 1 91 ? -7.197 -11.180 -20.902 1.00 95.19 91 ASN A CA 1
ATOM 688 C C . ASN A 1 91 ? -8.234 -11.896 -20.014 1.00 95.19 91 ASN A C 1
ATOM 690 O O . ASN A 1 91 ? -9.290 -12.284 -20.509 1.00 95.19 91 ASN A O 1
ATOM 694 N N . GLU A 1 92 ? -7.970 -12.031 -18.714 1.00 96.00 92 GLU A N 1
ATOM 695 C CA . GLU A 1 92 ? -8.922 -12.558 -17.734 1.00 96.00 92 GLU A CA 1
ATOM 696 C C . GLU A 1 92 ? -9.135 -11.555 -16.590 1.00 96.00 92 GLU A C 1
ATOM 698 O O . GLU A 1 92 ? -8.251 -10.761 -16.260 1.00 96.00 92 GLU A O 1
ATOM 703 N N . PHE A 1 93 ? -10.312 -11.593 -15.962 1.00 94.25 93 PHE A N 1
ATOM 704 C CA . PHE A 1 93 ? -10.550 -10.858 -14.721 1.00 94.25 93 PHE A CA 1
ATOM 705 C C . PHE A 1 93 ? -9.970 -11.638 -13.538 1.00 94.25 93 PHE A C 1
ATOM 707 O O . PHE A 1 93 ? -10.276 -12.815 -13.365 1.00 94.25 93 PHE A O 1
ATOM 714 N N . GLY A 1 94 ? -9.169 -10.969 -12.707 1.00 93.50 94 GLY A N 1
ATOM 715 C CA . GLY A 1 94 ? -8.660 -11.511 -11.450 1.00 93.50 94 GLY A CA 1
ATOM 716 C C . GLY A 1 94 ? -9.086 -10.638 -10.276 1.00 93.50 94 GLY A C 1
ATOM 717 O O . GLY A 1 94 ? -8.945 -9.415 -10.320 1.00 93.50 94 GLY A O 1
ATOM 718 N N . GLN A 1 95 ? -9.616 -11.264 -9.228 1.00 95.31 95 GLN A N 1
ATOM 719 C CA . GLN A 1 95 ? -9.962 -10.569 -7.996 1.00 95.31 95 GLN A CA 1
ATOM 720 C C . GLN A 1 95 ? -8.711 -10.381 -7.140 1.00 95.31 95 GLN A C 1
ATOM 722 O O . GLN A 1 95 ? -8.030 -11.347 -6.812 1.00 95.31 95 GLN A O 1
ATOM 727 N N . ILE A 1 96 ? -8.427 -9.134 -6.774 1.00 96.25 96 ILE A N 1
ATOM 728 C CA . ILE A 1 96 ? -7.259 -8.765 -5.961 1.00 96.25 96 ILE A CA 1
ATOM 729 C C . ILE A 1 96 ? -7.638 -8.030 -4.676 1.00 96.25 96 ILE A C 1
ATOM 731 O O . ILE A 1 96 ? -6.777 -7.829 -3.823 1.00 96.25 96 ILE A O 1
ATOM 735 N N . LEU A 1 97 ? -8.903 -7.618 -4.549 1.00 96.94 97 LEU A N 1
ATOM 736 C CA . LEU A 1 97 ? -9.432 -6.871 -3.418 1.00 96.94 97 LEU A CA 1
ATOM 737 C C . LEU A 1 97 ? -10.938 -7.135 -3.254 1.00 96.94 97 LEU A C 1
ATOM 739 O O . LEU A 1 97 ? -11.658 -7.116 -4.252 1.00 96.94 97 LEU A O 1
ATOM 743 N N . SER A 1 98 ? -11.412 -7.353 -2.022 1.00 96.88 98 SER A N 1
ATOM 744 C CA . SER A 1 98 ? -12.837 -7.587 -1.703 1.00 96.88 98 SER A CA 1
ATOM 745 C C . SER A 1 98 ? -13.228 -7.032 -0.319 1.00 96.88 98 SER A C 1
ATOM 747 O O . SER A 1 98 ? -12.374 -6.955 0.559 1.00 96.88 98 SER A O 1
ATOM 749 N N . PRO A 1 99 ? -14.495 -6.656 -0.059 1.00 96.25 99 PRO A N 1
ATOM 750 C CA . PRO A 1 99 ? -14.960 -6.381 1.304 1.00 96.25 99 PRO A CA 1
ATOM 751 C C . PRO A 1 99 ? -15.124 -7.644 2.175 1.00 96.25 99 PRO A C 1
ATOM 753 O O . PRO A 1 99 ? -15.370 -7.544 3.375 1.00 96.25 99 PRO A O 1
ATOM 756 N N . ASN A 1 100 ? -15.019 -8.842 1.589 1.00 95.31 100 ASN A N 1
ATOM 757 C CA . ASN A 1 100 ? -15.059 -10.106 2.321 1.00 95.31 100 ASN A CA 1
ATOM 758 C C . ASN A 1 100 ? -13.624 -10.574 2.648 1.00 95.31 100 ASN A C 1
ATOM 760 O O . ASN A 1 100 ? -12.825 -10.717 1.728 1.00 95.31 100 ASN A O 1
ATOM 764 N N . PRO A 1 101 ? -13.255 -10.829 3.916 1.00 90.81 101 PRO A N 1
ATOM 765 C CA . PRO A 1 101 ? -11.900 -11.268 4.263 1.00 90.81 101 PRO A CA 1
ATOM 766 C C . PRO A 1 101 ? -11.551 -12.689 3.793 1.00 90.81 101 PRO A C 1
ATOM 768 O O . PRO A 1 101 ? -10.368 -13.008 3.701 1.00 90.81 101 PRO A O 1
ATOM 771 N N . ASP A 1 102 ? -12.549 -13.527 3.493 1.00 93.62 102 ASP A N 1
ATOM 772 C CA . ASP A 1 102 ? -12.344 -14.915 3.041 1.00 93.62 102 ASP A CA 1
ATOM 773 C C . ASP A 1 102 ? -12.144 -15.038 1.519 1.00 93.62 102 ASP A C 1
ATOM 775 O O . ASP A 1 102 ? -11.880 -16.117 0.984 1.00 93.62 102 ASP A O 1
ATOM 779 N N . ASP A 1 103 ? -12.292 -13.924 0.812 1.00 95.31 103 ASP A N 1
ATOM 780 C CA . ASP A 1 103 ? -12.152 -13.829 -0.630 1.00 95.31 103 ASP A CA 1
ATOM 781 C C . ASP A 1 103 ? -10.678 -13.744 -1.067 1.00 95.31 103 ASP A C 1
ATOM 783 O O . ASP A 1 103 ? -9.768 -13.458 -0.289 1.00 95.31 103 ASP A O 1
ATOM 787 N N . ALA A 1 104 ? -10.426 -13.953 -2.361 1.00 92.56 104 ALA A N 1
ATOM 788 C CA . ALA A 1 104 ? -9.085 -13.821 -2.916 1.00 92.56 104 ALA A CA 1
ATOM 789 C C . ALA A 1 104 ? -8.580 -12.366 -2.855 1.00 92.56 104 ALA A C 1
ATOM 791 O O . ALA A 1 104 ? -9.301 -11.434 -3.226 1.00 92.56 104 ALA A O 1
ATOM 792 N N . GLY A 1 105 ? -7.307 -12.202 -2.484 1.00 95.38 105 GLY A N 1
ATOM 793 C CA . GLY A 1 105 ? -6.597 -10.925 -2.507 1.00 95.38 105 GLY A CA 1
ATOM 794 C C . GLY A 1 105 ? -6.453 -10.286 -1.130 1.00 95.38 105 GLY A C 1
ATOM 795 O O . GLY A 1 105 ? -6.366 -10.969 -0.110 1.00 95.38 105 GLY A O 1
ATOM 796 N N . VAL A 1 106 ? -6.367 -8.959 -1.112 1.00 97.00 106 VAL A N 1
ATOM 797 C CA . VAL A 1 106 ? -6.477 -8.172 0.124 1.00 97.00 106 VAL A CA 1
ATOM 798 C C . VAL A 1 106 ? -7.940 -7.853 0.405 1.00 97.00 106 VAL A C 1
ATOM 800 O O . VAL A 1 106 ? -8.787 -7.964 -0.477 1.00 97.00 106 VAL A O 1
ATOM 803 N N . TRP A 1 107 ? -8.257 -7.430 1.622 1.00 97.75 107 TRP A N 1
ATOM 804 C CA . TRP A 1 107 ? -9.622 -7.020 1.946 1.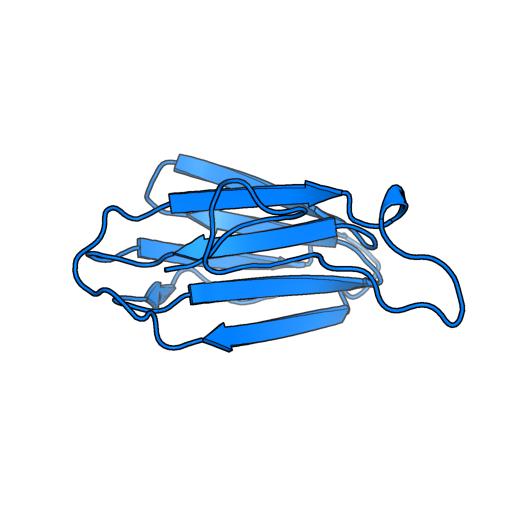00 97.75 107 TRP A CA 1
ATOM 805 C C . TRP A 1 107 ? -9.703 -5.549 2.343 1.00 97.75 107 TRP A C 1
ATOM 807 O O . TRP A 1 107 ? -8.672 -4.959 2.672 1.00 97.75 107 TRP A O 1
ATOM 817 N N . ILE A 1 108 ? -10.900 -4.959 2.279 1.00 97.75 108 ILE A N 1
ATOM 818 C CA . ILE A 1 108 ? -11.257 -3.607 2.759 1.00 97.75 108 ILE A CA 1
ATOM 819 C C . ILE A 1 108 ? -12.534 -3.652 3.598 1.00 97.75 108 ILE A C 1
ATOM 821 O O . ILE A 1 108 ? -13.248 -4.649 3.559 1.00 97.75 108 ILE A O 1
ATOM 825 N N . HIS A 1 109 ? -12.808 -2.600 4.370 1.00 96.44 109 HIS A N 1
ATOM 826 C CA . HIS A 1 109 ? -14.115 -2.439 5.001 1.00 96.44 109 HIS A CA 1
ATOM 827 C C . HIS A 1 109 ? -15.122 -1.933 3.978 1.00 96.44 109 HIS A C 1
ATOM 829 O O . HIS A 1 109 ? -15.045 -0.757 3.575 1.00 96.44 109 HIS A O 1
#

Sequence (109 aa):
MGFGTHPHRDMEIISIPTAGKLAHKDTIGTSGIIESGEIQVMSAGTGIAHSEMNGNADVPVKFFQIWVMPNKQGVEPRYQQLKIADMLKPNEFGQILSPNPDDAGVWIH

Foldseek 3Di:
DWFDKDKDFQKKKKKAWQAAWKWKDKPVGDTDIAHHQKMKIKGQARMMIMIIDRPDPPDDIDIDIDIDRAPDHNDDIDMDMDRCNVQDDPPDDGDAEECDPVDHHHYTD

pLDDT: mean 96.5, std 2.41, range [84.12, 98.69]

Organism: NCBI:txid1945521